Protein AF-A0A1Y0Y2P5-F1 (afdb_monomer_lite)

Organism: NCBI:txid481145

pLDDT: mean 78.26, std 21.77, range [33.59, 98.31]

Structure (mmCIF, N/CA/C/O backbone):
data_AF-A0A1Y0Y2P5-F1
#
_entry.id   AF-A0A1Y0Y2P5-F1
#
loop_
_atom_site.group_PDB
_atom_site.id
_atom_site.type_symbol
_atom_site.label_atom_id
_atom_site.label_alt_id
_atom_site.label_comp_id
_atom_site.label_asym_id
_atom_site.label_entity_id
_atom_site.label_seq_id
_atom_site.pdbx_PDB_ins_code
_atom_site.Cartn_x
_atom_site.Cartn_y
_atom_site.Cartn_z
_atom_site.occupancy
_atom_site.B_iso_or_equiv
_atom_site.auth_seq_id
_atom_site.auth_comp_id
_atom_site.auth_asym_id
_atom_site.auth_atom_id
_atom_site.pdbx_PDB_model_num
ATOM 1 N N . MET A 1 1 ? 16.127 -30.649 -9.682 1.00 45.31 1 MET A N 1
ATOM 2 C CA . MET A 1 1 ? 16.131 -30.611 -8.204 1.00 45.31 1 MET A CA 1
ATOM 3 C C . MET A 1 1 ? 16.752 -29.286 -7.788 1.00 45.31 1 MET A C 1
ATOM 5 O O . MET A 1 1 ? 17.938 -29.108 -8.027 1.00 45.31 1 MET A O 1
ATOM 9 N N . LYS A 1 2 ? 15.963 -28.328 -7.295 1.00 40.22 2 LYS A N 1
ATOM 10 C CA . LYS A 1 2 ? 16.453 -27.094 -6.659 1.00 40.22 2 LYS A CA 1
ATOM 11 C C . LYS A 1 2 ? 15.499 -26.732 -5.521 1.00 40.22 2 LYS A C 1
ATOM 13 O O . LYS A 1 2 ? 14.317 -27.053 -5.591 1.00 40.22 2 LYS A O 1
ATOM 18 N N . TYR A 1 3 ? 16.087 -26.233 -4.444 1.00 33.59 3 TYR A N 1
ATOM 19 C CA . TYR A 1 3 ? 15.588 -26.335 -3.078 1.00 33.59 3 TYR A CA 1
ATOM 20 C C . TYR A 1 3 ? 14.750 -25.122 -2.671 1.00 33.59 3 TYR A C 1
ATOM 22 O O . TYR A 1 3 ? 15.024 -24.007 -3.100 1.00 33.59 3 TYR A O 1
ATOM 30 N N . ILE A 1 4 ? 13.767 -25.376 -1.807 1.00 45.28 4 ILE A N 1
ATOM 31 C CA . ILE A 1 4 ? 12.933 -24.388 -1.120 1.00 45.28 4 ILE A CA 1
ATOM 32 C C . ILE A 1 4 ? 13.432 -24.313 0.326 1.00 45.28 4 ILE A C 1
ATOM 34 O O . ILE A 1 4 ? 13.598 -25.356 0.962 1.00 45.28 4 ILE A O 1
ATOM 38 N N . THR A 1 5 ? 13.612 -23.108 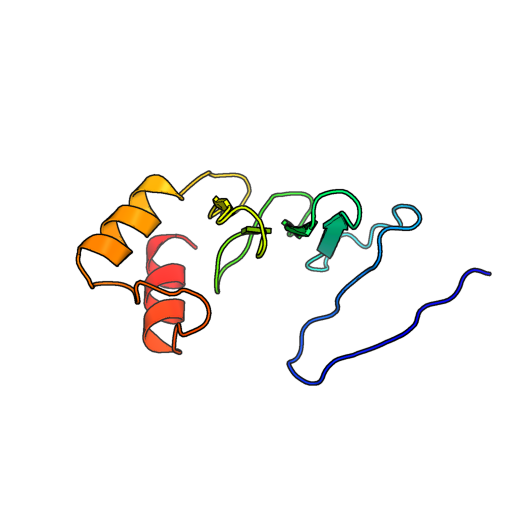0.868 1.00 41.16 5 THR A N 1
ATOM 39 C CA . THR A 1 5 ? 13.751 -22.906 2.321 1.00 41.16 5 THR A CA 1
ATOM 40 C C . THR A 1 5 ? 12.629 -21.994 2.808 1.00 41.16 5 THR A C 1
ATOM 42 O O . THR A 1 5 ? 12.331 -20.980 2.188 1.00 41.16 5 THR A O 1
ATOM 45 N N . SER A 1 6 ? 11.936 -22.432 3.859 1.00 46.19 6 SER A N 1
ATOM 46 C CA . SER A 1 6 ? 10.525 -22.143 4.124 1.00 46.19 6 SER A CA 1
ATOM 47 C C . SER A 1 6 ? 10.255 -21.100 5.225 1.00 46.19 6 SER A C 1
ATOM 49 O O . SER A 1 6 ? 11.012 -21.037 6.187 1.00 46.19 6 SER A O 1
ATOM 51 N N . ILE A 1 7 ? 9.064 -20.485 5.135 1.00 49.22 7 ILE A N 1
ATOM 52 C CA . ILE A 1 7 ? 8.080 -20.132 6.193 1.00 49.22 7 ILE A CA 1
ATOM 53 C C . ILE A 1 7 ? 8.438 -19.055 7.241 1.00 49.22 7 ILE A C 1
ATOM 55 O O . ILE A 1 7 ? 9.378 -19.187 8.022 1.00 49.22 7 ILE A O 1
ATOM 59 N N . LYS A 1 8 ? 7.527 -18.071 7.381 1.00 43.22 8 LYS A N 1
ATOM 60 C CA . LYS A 1 8 ? 7.184 -17.443 8.673 1.00 43.22 8 LYS A CA 1
ATOM 61 C C . LYS A 1 8 ? 5.656 -17.425 8.890 1.00 43.22 8 LYS A C 1
ATOM 63 O O . LYS A 1 8 ? 4.896 -17.153 7.967 1.00 43.22 8 LYS A O 1
ATOM 68 N N . ASP A 1 9 ? 5.239 -17.736 10.120 1.00 43.81 9 ASP A N 1
ATOM 69 C CA . ASP A 1 9 ? 3.875 -18.009 10.627 1.00 43.81 9 ASP A CA 1
ATOM 70 C C . ASP A 1 9 ? 2.847 -16.855 10.523 1.00 43.81 9 ASP A C 1
ATOM 72 O O . ASP A 1 9 ? 2.352 -16.348 11.531 1.00 43.81 9 ASP A O 1
ATOM 76 N N . ASN A 1 10 ? 2.467 -16.417 9.322 1.00 46.12 10 ASN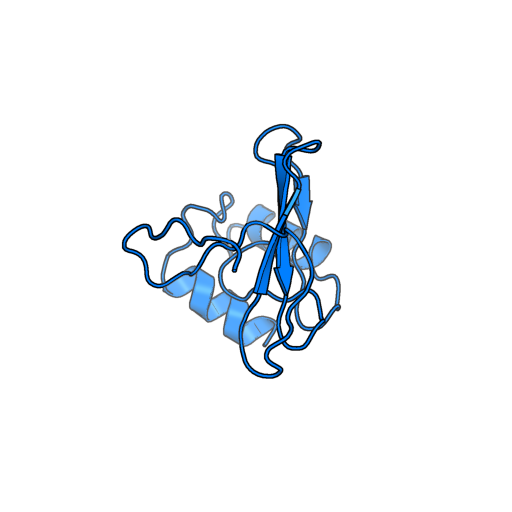 A N 1
ATOM 77 C CA . ASN A 1 10 ? 1.327 -15.494 9.162 1.00 46.12 10 ASN A CA 1
ATOM 78 C C . ASN A 1 10 ? 0.417 -15.787 7.957 1.00 46.12 10 ASN A C 1
ATOM 80 O O . ASN A 1 10 ? -0.422 -14.958 7.611 1.00 46.12 10 ASN A O 1
ATOM 84 N N . GLY A 1 11 ? 0.544 -16.967 7.342 1.00 41.66 11 GLY A N 1
ATOM 85 C CA . GLY A 1 11 ? -0.303 -17.382 6.220 1.00 41.66 11 GLY A CA 1
ATOM 86 C C . GLY A 1 11 ? 0.123 -16.841 4.851 1.00 41.66 11 GLY A C 1
ATOM 87 O O . GLY A 1 11 ? -0.630 -17.000 3.896 1.00 41.66 11 GLY A O 1
ATOM 88 N N . TYR A 1 12 ? 1.314 -16.245 4.729 1.00 45.34 12 TYR A N 1
ATOM 89 C CA . TYR A 1 12 ? 1.871 -15.807 3.447 1.00 45.34 12 TYR A CA 1
ATOM 90 C C . TYR A 1 12 ? 3.115 -16.625 3.061 1.00 45.34 12 TYR A C 1
ATOM 92 O O . TYR A 1 12 ? 4.050 -16.769 3.849 1.00 45.34 12 TYR A O 1
ATOM 100 N N . LEU A 1 13 ? 3.130 -17.146 1.829 1.00 41.84 13 LEU A N 1
ATOM 101 C CA . LEU A 1 13 ? 4.288 -17.797 1.209 1.00 41.84 13 LEU A CA 1
ATOM 102 C C . LEU A 1 13 ? 5.164 -16.735 0.535 1.00 41.84 13 LEU A C 1
ATOM 104 O O . LEU A 1 13 ? 4.737 -16.102 -0.425 1.00 41.84 13 LEU A O 1
ATOM 108 N N . SER A 1 14 ? 6.387 -16.532 1.025 1.00 41.12 14 SER A N 1
ATOM 109 C CA . SER A 1 14 ? 7.417 -15.760 0.321 1.00 41.12 14 SER A CA 1
ATOM 110 C C . SER A 1 14 ? 8.202 -16.675 -0.618 1.00 41.12 14 SER A C 1
ATOM 112 O O . SER A 1 14 ? 8.754 -17.674 -0.152 1.00 41.12 14 SER A O 1
ATOM 114 N N . TYR A 1 15 ? 8.295 -16.325 -1.903 1.00 43.72 15 TYR A N 1
ATOM 115 C CA . TYR A 1 15 ? 9.126 -17.031 -2.878 1.00 43.72 15 TYR A CA 1
ATOM 116 C C . TYR A 1 15 ? 10.399 -16.227 -3.179 1.00 43.72 15 TYR A C 1
ATOM 118 O O . TYR A 1 15 ? 10.346 -15.024 -3.439 1.00 43.72 15 TYR A O 1
ATOM 126 N N . GLU A 1 16 ? 11.552 -16.896 -3.173 1.00 44.62 16 GLU A N 1
ATOM 127 C CA . GLU A 1 16 ? 12.742 -16.410 -3.871 1.00 44.62 16 GLU A CA 1
ATOM 128 C C . GLU A 1 16 ? 12.564 -16.750 -5.354 1.00 44.62 16 GLU A C 1
ATOM 130 O O . GLU A 1 16 ? 12.421 -17.923 -5.704 1.00 44.62 16 GLU A O 1
ATOM 135 N N . ILE A 1 17 ? 12.557 -15.753 -6.243 1.00 42.31 17 ILE A N 1
ATOM 136 C CA . ILE A 1 17 ? 12.577 -16.043 -7.680 1.00 42.31 17 ILE A CA 1
ATOM 137 C C . ILE A 1 17 ? 13.983 -16.511 -8.043 1.00 42.31 17 ILE A C 1
ATOM 139 O O . ILE A 1 17 ? 14.881 -15.713 -8.304 1.00 42.31 17 ILE A O 1
ATOM 143 N N . VAL A 1 18 ? 14.145 -17.830 -8.094 1.00 41.03 18 VAL A N 1
ATOM 144 C CA . VAL A 1 18 ? 15.119 -18.494 -8.955 1.00 41.03 18 VAL A CA 1
ATOM 145 C C . VAL A 1 18 ? 14.312 -19.323 -9.945 1.00 41.03 18 VAL A C 1
ATOM 147 O O . VAL A 1 18 ? 13.996 -20.481 -9.699 1.00 41.03 18 VAL A O 1
ATOM 150 N N . ASP A 1 19 ? 13.997 -18.676 -11.062 1.00 39.09 19 ASP A N 1
ATOM 151 C CA . ASP A 1 19 ? 13.270 -19.201 -12.218 1.00 39.09 19 ASP A CA 1
ATOM 152 C C . ASP A 1 19 ? 11.763 -19.450 -12.019 1.00 39.09 19 ASP A C 1
ATOM 154 O O . ASP A 1 19 ? 11.300 -20.176 -11.138 1.00 39.09 19 ASP A O 1
ATOM 158 N N . SER A 1 20 ? 10.981 -18.795 -12.872 1.00 49.97 20 SER A N 1
ATOM 159 C CA . SER A 1 20 ? 9.523 -18.765 -12.844 1.00 49.97 20 SER A CA 1
ATOM 160 C C . SER A 1 20 ? 8.923 -20.147 -13.117 1.00 49.97 20 SER A C 1
ATOM 162 O O . SER A 1 20 ? 8.937 -20.617 -14.254 1.00 49.97 20 SER A O 1
ATOM 164 N N . SER A 1 21 ? 8.330 -20.772 -12.101 1.00 40.22 21 SER A N 1
ATOM 165 C CA . SER A 1 21 ? 7.360 -21.856 -12.287 1.00 40.22 21 SER A CA 1
ATOM 166 C C . SER A 1 21 ? 6.003 -21.369 -11.789 1.00 40.22 21 SER A C 1
ATOM 168 O O . SER A 1 21 ? 5.752 -21.260 -10.594 1.00 40.22 21 SER A O 1
ATOM 170 N N . PHE A 1 22 ? 5.173 -20.975 -12.753 1.00 49.31 22 PHE A N 1
ATOM 171 C CA . PHE A 1 22 ? 3.831 -20.445 -12.555 1.00 49.31 22 PHE A CA 1
ATOM 172 C C . 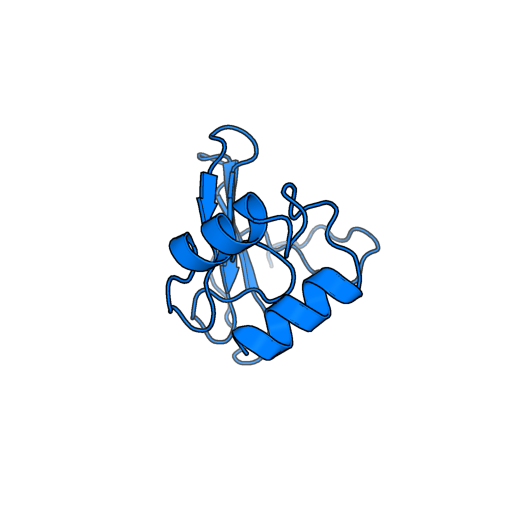PHE A 1 22 ? 2.850 -21.569 -12.199 1.00 49.31 22 PHE A C 1
ATOM 174 O O . PHE A 1 22 ? 2.779 -22.576 -12.901 1.00 49.31 22 PHE A O 1
ATOM 181 N N . SER A 1 23 ? 2.088 -21.368 -11.125 1.00 45.59 23 SER A N 1
ATOM 182 C CA . SER A 1 23 ? 0.789 -22.004 -10.904 1.00 45.59 23 SER A CA 1
ATOM 183 C C . SER A 1 23 ? -0.258 -20.899 -11.031 1.00 45.59 23 SER A C 1
ATOM 185 O O . SER A 1 23 ? -0.143 -19.875 -10.355 1.00 45.59 23 SER A O 1
ATOM 187 N N . ASP A 1 24 ? -1.225 -21.077 -11.932 1.00 46.22 24 ASP A N 1
ATOM 188 C CA . ASP A 1 24 ? -2.134 -20.027 -12.426 1.00 46.22 24 ASP A CA 1
ATOM 189 C C . ASP A 1 24 ? -3.105 -19.450 -11.371 1.00 46.22 24 ASP A C 1
ATOM 191 O O . ASP A 1 24 ? -3.753 -18.437 -11.633 1.00 46.22 24 ASP A O 1
ATOM 195 N N . ASP A 1 25 ? -3.178 -20.038 -10.172 1.00 47.34 25 ASP A N 1
ATOM 196 C CA . ASP A 1 25 ? -4.196 -19.721 -9.157 1.00 47.34 25 ASP A CA 1
ATOM 197 C C . ASP A 1 25 ? -3.649 -19.156 -7.828 1.00 47.34 25 ASP A C 1
ATOM 199 O O . ASP A 1 25 ? -4.422 -18.882 -6.903 1.00 47.34 25 ASP A O 1
ATOM 203 N N . GLU A 1 26 ? -2.336 -18.934 -7.698 1.00 54.41 26 GLU A N 1
ATOM 204 C CA . GLU A 1 26 ? -1.727 -18.511 -6.428 1.00 54.41 26 GLU A CA 1
ATOM 205 C C . GLU A 1 26 ? -1.186 -17.071 -6.454 1.00 54.41 26 GLU A C 1
ATOM 207 O O . GLU A 1 26 ? -0.652 -16.575 -7.445 1.00 54.41 26 GLU A O 1
ATOM 212 N N . CYS A 1 27 ? -1.356 -16.360 -5.332 1.00 57.25 27 CYS A N 1
ATOM 213 C CA . CYS A 1 27 ? -0.761 -15.041 -5.123 1.00 57.25 27 CYS A CA 1
ATOM 214 C C . CYS A 1 27 ? 0.764 -15.202 -5.036 1.00 57.25 27 CYS A C 1
ATOM 216 O O . CYS A 1 27 ? 1.273 -15.793 -4.083 1.00 57.25 27 CYS A O 1
ATOM 218 N N . CYS A 1 28 ? 1.489 -14.682 -6.022 1.00 65.44 28 CYS A N 1
ATOM 219 C CA . CYS A 1 28 ? 2.940 -14.779 -6.094 1.00 65.44 28 CYS A CA 1
ATOM 220 C C . CYS A 1 28 ? 3.585 -13.550 -5.446 1.00 65.44 28 CYS A C 1
ATOM 222 O O . CYS A 1 28 ? 3.261 -12.407 -5.789 1.00 65.44 28 CYS A O 1
ATOM 224 N N . ILE A 1 29 ? 4.539 -13.793 -4.547 1.00 69.06 29 ILE A N 1
ATOM 225 C CA . ILE A 1 29 ? 5.443 -12.772 -4.010 1.00 69.06 29 ILE A CA 1
ATOM 226 C C . ILE A 1 29 ? 6.772 -12.870 -4.756 1.00 69.06 29 ILE A C 1
ATOM 228 O O . ILE A 1 29 ? 7.376 -13.937 -4.809 1.00 69.06 29 ILE A O 1
ATOM 232 N N . CYS A 1 30 ? 7.236 -11.748 -5.286 1.00 68.56 30 CYS A N 1
ATOM 233 C CA . CYS A 1 30 ? 8.515 -11.588 -5.959 1.00 68.56 30 CYS A CA 1
ATOM 234 C C . CYS A 1 30 ? 9.407 -10.685 -5.094 1.00 68.56 30 CYS A C 1
ATOM 236 O O . CYS A 1 30 ? 9.018 -9.556 -4.799 1.00 68.56 30 CYS A O 1
ATOM 238 N N . TYR A 1 31 ? 10.598 -11.140 -4.701 1.00 65.12 31 TYR A N 1
ATOM 239 C CA . TYR A 1 31 ? 11.581 -10.310 -3.993 1.00 65.12 31 TYR A CA 1
ATOM 240 C C . TYR A 1 31 ? 12.826 -10.089 -4.854 1.00 65.12 31 TYR A C 1
ATOM 242 O O . TYR A 1 31 ? 13.473 -11.048 -5.280 1.00 65.12 31 TYR A O 1
ATOM 250 N N . HIS A 1 32 ? 13.179 -8.827 -5.092 1.00 64.50 32 HIS A N 1
ATOM 251 C CA . HIS A 1 32 ? 14.385 -8.437 -5.815 1.00 64.50 32 HIS A CA 1
ATOM 252 C C . HIS A 1 32 ? 15.479 -8.049 -4.820 1.00 64.50 32 HIS A C 1
ATOM 254 O O . HIS A 1 32 ? 15.548 -6.913 -4.357 1.00 64.50 32 HIS A O 1
ATOM 260 N N . LYS A 1 33 ? 16.356 -9.009 -4.504 1.00 56.62 33 LYS A N 1
ATOM 261 C CA . LYS A 1 33 ? 17.435 -8.848 -3.514 1.00 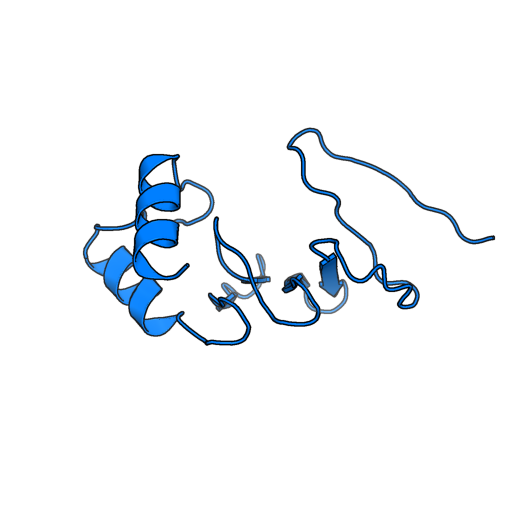56.62 33 LYS A CA 1
ATOM 262 C C . LYS A 1 33 ? 18.411 -7.715 -3.840 1.00 56.62 33 LYS A C 1
ATOM 264 O O . LYS A 1 33 ? 18.925 -7.090 -2.923 1.00 56.62 33 LYS A O 1
ATOM 269 N N . GLU A 1 34 ? 18.665 -7.450 -5.119 1.00 63.56 34 GLU A N 1
ATOM 270 C CA . GLU A 1 34 ? 19.583 -6.381 -5.540 1.00 63.56 34 GLU A CA 1
ATOM 271 C C . GLU A 1 34 ? 19.017 -4.975 -5.303 1.00 63.56 34 GLU A C 1
ATOM 273 O O . GLU A 1 34 ? 19.791 -4.038 -5.144 1.00 63.56 34 GLU A O 1
ATOM 278 N N . SER A 1 35 ? 17.689 -4.826 -5.252 1.00 68.31 35 SER A N 1
ATOM 279 C CA . SER A 1 35 ? 17.022 -3.531 -5.075 1.00 68.31 35 SER A CA 1
ATOM 280 C C . SER A 1 35 ? 16.256 -3.399 -3.756 1.00 68.31 35 SER A C 1
ATOM 282 O O . SER A 1 35 ? 15.651 -2.362 -3.520 1.00 68.31 35 SER A O 1
ATOM 284 N N . GLY A 1 36 ? 16.188 -4.450 -2.933 1.00 80.69 36 GLY A N 1
ATOM 285 C CA . GLY A 1 36 ? 15.367 -4.462 -1.713 1.00 80.69 36 GLY A CA 1
ATOM 286 C C . GLY A 1 36 ? 13.854 -4.361 -1.973 1.00 80.69 36 GLY A C 1
ATOM 287 O O . GLY A 1 36 ? 13.070 -4.182 -1.042 1.00 80.69 36 GLY A O 1
ATOM 288 N N . VAL A 1 37 ? 13.417 -4.491 -3.231 1.00 86.56 37 VAL A N 1
ATOM 289 C CA . VAL A 1 37 ? 12.016 -4.297 -3.625 1.00 86.56 37 VAL A CA 1
ATOM 290 C C . VAL A 1 37 ? 11.251 -5.609 -3.511 1.00 86.56 37 VAL A C 1
ATOM 292 O O . VAL A 1 37 ? 11.624 -6.624 -4.101 1.00 86.56 37 VAL A O 1
ATOM 295 N N . THR A 1 38 ? 10.123 -5.562 -2.812 1.00 86.38 38 THR A N 1
ATOM 296 C CA . THR A 1 38 ? 9.135 -6.641 -2.771 1.00 86.38 38 THR A CA 1
ATOM 297 C C . THR A 1 38 ? 7.946 -6.287 -3.656 1.00 86.38 38 THR A C 1
ATOM 299 O O . THR A 1 38 ? 7.407 -5.185 -3.557 1.00 86.38 38 THR A O 1
ATOM 302 N N . GLN A 1 39 ? 7.498 -7.229 -4.485 1.00 87.69 39 GLN A N 1
ATOM 303 C CA . GLN A 1 39 ? 6.325 -7.105 -5.348 1.00 87.69 39 GLN A CA 1
ATOM 304 C C . GLN A 1 39 ? 5.350 -8.271 -5.135 1.00 87.69 39 GLN A C 1
ATOM 306 O O . GLN A 1 39 ? 5.750 -9.422 -5.024 1.00 87.69 39 GLN A O 1
ATOM 311 N N . TYR A 1 40 ? 4.054 -7.976 -5.127 1.00 86.81 40 TYR A N 1
ATOM 312 C CA . TYR A 1 40 ? 2.954 -8.922 -4.984 1.00 86.81 40 TYR A CA 1
ATOM 313 C C . TYR A 1 40 ? 2.110 -8.920 -6.252 1.00 86.81 40 TYR A C 1
ATOM 315 O O . TYR A 1 40 ? 1.766 -7.864 -6.801 1.00 86.81 40 TYR A O 1
ATOM 323 N N . SER A 1 41 ? 1.758 -10.115 -6.707 1.00 83.38 41 SER A N 1
ATOM 324 C CA . SER A 1 41 ? 0.947 -10.311 -7.900 1.00 83.38 41 SER A CA 1
ATOM 325 C C . SER A 1 41 ? -0.087 -11.412 -7.708 1.00 83.38 41 SER A C 1
ATOM 327 O O . SER A 1 41 ? 0.136 -12.371 -6.977 1.00 83.38 41 SER A O 1
ATOM 329 N N . LYS A 1 42 ? -1.224 -11.274 -8.385 1.00 83.44 42 LYS A N 1
ATOM 330 C CA . LYS A 1 42 ? -2.284 -12.280 -8.474 1.00 83.44 42 LYS A CA 1
ATOM 331 C C . LYS A 1 42 ? -2.644 -12.436 -9.944 1.00 83.44 42 LYS A C 1
ATOM 333 O O . LYS A 1 42 ? -2.893 -11.428 -10.607 1.00 83.44 42 LYS A O 1
ATOM 338 N N . ASN A 1 43 ? -2.655 -13.666 -10.452 1.00 81.94 43 ASN A N 1
ATOM 339 C CA . ASN A 1 43 ? -2.943 -13.974 -11.858 1.00 81.94 43 ASN A CA 1
ATOM 340 C C . ASN A 1 43 ? -2.089 -13.114 -12.811 1.00 81.94 43 ASN A C 1
ATOM 342 O O . ASN A 1 43 ? -2.608 -12.473 -13.724 1.00 81.94 43 ASN A O 1
ATOM 346 N N . HIS A 1 44 ? -0.782 -13.031 -12.533 1.00 81.88 44 HIS A N 1
ATOM 347 C CA . HIS A 1 44 ? 0.207 -12.226 -13.269 1.00 81.88 44 HIS A CA 1
ATOM 348 C C . HIS A 1 44 ? 0.007 -10.702 -13.256 1.00 81.88 44 HIS A C 1
ATOM 350 O O . HIS A 1 44 ? 0.780 -9.987 -13.890 1.00 81.88 44 HIS A O 1
ATOM 356 N N . LYS A 1 45 ? -0.974 -10.185 -12.512 1.00 85.38 45 LYS A N 1
ATOM 357 C CA . LYS A 1 45 ? -1.214 -8.746 -12.360 1.00 85.38 45 LYS A CA 1
ATOM 358 C C . LYS A 1 45 ? -0.726 -8.262 -11.007 1.00 85.38 45 LYS A C 1
ATOM 360 O O . LYS A 1 45 ? -0.900 -8.963 -10.008 1.00 85.38 45 LYS A O 1
ATOM 365 N N . ARG A 1 46 ? -0.181 -7.045 -10.918 1.00 88.88 46 ARG A N 1
ATOM 366 C CA . ARG A 1 46 ? 0.142 -6.432 -9.615 1.00 88.88 46 ARG A CA 1
ATOM 367 C C . ARG A 1 46 ? -1.140 -6.285 -8.808 1.00 88.88 46 ARG A C 1
ATOM 369 O O . ARG A 1 46 ? -2.102 -5.662 -9.262 1.00 88.88 46 ARG A O 1
ATOM 376 N N . HIS A 1 47 ? -1.168 -6.892 -7.629 1.00 90.00 47 HIS A N 1
ATOM 377 C CA . HIS A 1 47 ? -2.384 -6.964 -6.834 1.00 90.00 47 HIS A CA 1
ATOM 378 C C . HIS A 1 47 ? -2.052 -7.255 -5.376 1.00 90.00 47 HIS A C 1
ATOM 380 O O . HIS A 1 47 ? -1.400 -8.254 -5.073 1.00 90.00 47 HIS A O 1
ATOM 386 N N . ARG A 1 48 ? -2.555 -6.416 -4.468 1.00 93.19 48 ARG A N 1
ATOM 387 C CA . ARG A 1 48 ? -2.549 -6.698 -3.031 1.00 93.19 48 ARG A CA 1
ATOM 388 C C . ARG A 1 48 ? -3.660 -5.932 -2.317 1.00 93.19 48 ARG A C 1
ATOM 390 O O . ARG A 1 48 ? -3.880 -4.759 -2.587 1.00 93.19 48 ARG A O 1
ATOM 397 N N . VAL A 1 49 ? -4.365 -6.612 -1.410 1.00 92.44 49 VAL A N 1
ATOM 398 C CA . VAL A 1 49 ? -5.607 -6.114 -0.776 1.00 92.44 49 VAL A CA 1
ATOM 399 C C . VAL A 1 49 ? -5.449 -5.683 0.681 1.00 92.44 49 VAL A C 1
ATOM 401 O O . VAL A 1 49 ? -6.412 -5.252 1.309 1.00 92.44 49 VAL A O 1
ATOM 404 N N . ASP A 1 50 ? -4.261 -5.858 1.244 1.00 90.19 50 ASP A N 1
ATOM 405 C CA . ASP A 1 50 ? -3.936 -5.583 2.645 1.00 90.19 50 ASP A CA 1
ATOM 406 C C . ASP A 1 50 ? -2.708 -4.667 2.789 1.00 90.19 50 ASP A C 1
ATOM 408 O O . ASP A 1 50 ? -2.151 -4.532 3.874 1.00 90.19 50 ASP A O 1
ATOM 412 N N . GLY A 1 51 ? -2.278 -4.037 1.694 1.00 93.62 51 GLY A N 1
ATOM 413 C CA . GLY A 1 51 ? -1.085 -3.205 1.649 1.00 93.62 51 GLY A CA 1
ATOM 414 C C . GLY A 1 51 ? -0.649 -2.892 0.215 1.00 93.62 51 GLY A C 1
ATOM 415 O O . GLY A 1 51 ? -1.367 -3.211 -0.738 1.00 93.62 51 GLY A O 1
ATOM 416 N N . PRO A 1 52 ? 0.525 -2.268 0.039 1.00 95.81 52 PRO A N 1
ATOM 417 C CA . PRO A 1 52 ? 1.069 -1.961 -1.271 1.00 95.81 52 PRO A CA 1
ATOM 418 C C . PRO A 1 52 ? 1.455 -3.244 -1.996 1.00 95.81 52 PRO A C 1
ATOM 420 O O . PRO A 1 52 ? 2.035 -4.163 -1.411 1.00 95.81 52 PRO A O 1
ATOM 423 N N . ALA A 1 53 ? 1.169 -3.282 -3.293 1.00 94.44 53 ALA A N 1
ATOM 424 C CA . ALA A 1 53 ? 1.599 -4.374 -4.148 1.00 94.44 53 ALA A CA 1
ATOM 425 C C . ALA A 1 53 ? 3.096 -4.286 -4.465 1.00 94.44 53 ALA A C 1
ATOM 427 O O . ALA A 1 53 ? 3.674 -5.298 -4.824 1.00 94.44 53 ALA A O 1
ATOM 428 N N . ILE A 1 54 ? 3.728 -3.116 -4.338 1.00 93.00 54 ILE A N 1
ATOM 429 C CA . ILE A 1 54 ? 5.181 -2.953 -4.479 1.00 93.00 54 ILE A CA 1
ATOM 430 C C . ILE A 1 54 ? 5.687 -2.084 -3.333 1.00 93.00 54 ILE A C 1
ATOM 432 O O . ILE A 1 54 ? 5.156 -0.993 -3.129 1.00 93.00 54 ILE A O 1
ATOM 436 N N . PHE A 1 55 ? 6.713 -2.525 -2.608 1.00 93.81 55 PHE A N 1
ATOM 437 C CA . PHE A 1 55 ? 7.371 -1.682 -1.611 1.00 93.81 55 PHE A CA 1
ATOM 438 C C . PHE A 1 55 ? 8.868 -1.971 -1.462 1.00 93.81 55 PHE A C 1
ATOM 440 O O . PHE A 1 55 ? 9.317 -3.076 -1.760 1.00 93.81 55 PHE A O 1
ATOM 447 N N . SER A 1 56 ? 9.620 -0.977 -0.993 1.00 89.38 56 SER A N 1
ATOM 448 C CA . SER A 1 56 ? 11.011 -1.105 -0.540 1.00 89.38 56 SER A CA 1
ATOM 449 C C . SER A 1 56 ? 11.098 -0.548 0.876 1.00 89.38 56 SER A C 1
ATOM 451 O O . SER A 1 56 ? 10.569 0.534 1.137 1.00 89.38 56 SER A O 1
ATOM 453 N N . ASP A 1 57 ? 11.719 -1.295 1.790 1.00 82.25 57 ASP A N 1
ATOM 454 C CA . ASP A 1 57 ? 11.994 -0.802 3.146 1.00 82.25 57 ASP A CA 1
ATOM 455 C C . ASP A 1 57 ? 13.151 0.214 3.157 1.00 82.25 57 ASP A C 1
ATOM 457 O O . ASP A 1 57 ? 13.221 1.032 4.070 1.00 82.25 57 ASP A O 1
ATOM 461 N N . ASP A 1 58 ? 14.012 0.191 2.133 1.00 82.25 58 ASP A N 1
ATOM 462 C CA . ASP A 1 58 ? 15.204 1.040 2.042 1.00 82.25 58 ASP A CA 1
ATOM 463 C C . ASP A 1 58 ? 14.919 2.387 1.350 1.00 82.25 58 ASP A C 1
ATOM 465 O O . ASP A 1 58 ? 15.436 3.420 1.770 1.00 82.25 58 ASP A O 1
ATOM 469 N N . ASP A 1 59 ? 14.069 2.392 0.315 1.00 82.50 59 ASP A N 1
ATOM 470 C CA . ASP A 1 59 ? 13.838 3.561 -0.558 1.00 82.50 59 ASP A CA 1
ATOM 471 C C . ASP A 1 59 ? 12.498 4.282 -0.309 1.00 82.50 59 ASP A C 1
ATOM 473 O O . ASP A 1 59 ? 12.040 5.056 -1.153 1.00 82.50 59 ASP A O 1
ATOM 477 N N . ASP A 1 60 ? 11.805 3.981 0.797 1.00 85.44 60 ASP A N 1
ATOM 478 C CA . ASP A 1 60 ? 10.446 4.476 1.102 1.00 85.44 60 ASP A CA 1
ATOM 479 C C . ASP A 1 60 ? 9.429 4.272 -0.048 1.00 85.44 60 ASP A C 1
ATOM 481 O O . ASP A 1 60 ? 8.378 4.919 -0.134 1.00 85.44 60 ASP A O 1
ATOM 485 N N . LEU A 1 61 ? 9.713 3.330 -0.951 1.00 90.81 61 LEU A N 1
ATOM 486 C CA . LEU A 1 61 ? 8.850 3.016 -2.079 1.00 90.81 61 LEU A CA 1
ATOM 487 C C . LEU A 1 61 ? 7.604 2.296 -1.565 1.00 90.81 61 LEU A C 1
ATOM 489 O O . LEU A 1 61 ? 7.698 1.283 -0.875 1.00 90.81 61 LEU A O 1
ATOM 493 N N . CYS A 1 62 ? 6.425 2.784 -1.941 1.00 94.75 62 CYS A N 1
ATOM 494 C CA . CYS A 1 62 ? 5.151 2.198 -1.538 1.00 94.75 62 CYS A CA 1
ATOM 495 C C . CYS A 1 62 ? 4.092 2.458 -2.616 1.00 94.75 62 CYS A C 1
ATOM 497 O O . CYS A 1 62 ? 3.557 3.562 -2.723 1.00 94.75 62 CYS A O 1
ATOM 499 N N . LEU A 1 63 ? 3.804 1.450 -3.440 1.00 96.94 63 LEU A N 1
ATOM 500 C CA . LEU A 1 63 ? 2.857 1.545 -4.550 1.00 96.94 63 LEU A CA 1
ATOM 501 C C . LEU A 1 63 ? 1.714 0.540 -4.387 1.00 96.94 63 LEU A C 1
ATOM 503 O O . LEU A 1 63 ? 1.926 -0.663 -4.207 1.00 96.94 63 LEU A O 1
ATOM 507 N N . PHE A 1 64 ? 0.485 1.030 -4.512 1.00 97.31 64 PHE A N 1
ATOM 508 C CA . PHE A 1 64 ? -0.737 0.245 -4.362 1.00 97.31 64 PHE A CA 1
ATOM 509 C C . PHE A 1 64 ? -1.329 -0.093 -5.728 1.00 97.31 64 PHE A C 1
ATOM 511 O O . PHE A 1 64 ? -1.558 0.795 -6.555 1.00 97.31 64 PHE A O 1
ATOM 518 N N . PHE A 1 65 ? -1.609 -1.381 -5.936 1.00 96.62 65 PHE A N 1
ATOM 519 C CA . PHE A 1 65 ? -2.227 -1.890 -7.155 1.00 96.62 65 PHE A CA 1
ATOM 520 C C . PHE A 1 65 ? -3.310 -2.915 -6.841 1.00 96.62 65 PHE A C 1
ATOM 522 O O . PHE A 1 65 ? -3.123 -3.772 -5.974 1.00 96.62 65 PHE A O 1
ATOM 529 N N . ILE A 1 66 ? -4.390 -2.861 -7.617 1.00 95.12 66 ILE A N 1
ATOM 530 C CA . ILE A 1 66 ? -5.408 -3.908 -7.711 1.00 95.12 66 ILE A CA 1
ATOM 531 C C . ILE A 1 66 ? -5.582 -4.255 -9.184 1.00 95.12 66 ILE A C 1
ATOM 533 O O . ILE A 1 66 ? -5.976 -3.405 -9.973 1.00 95.12 66 ILE A O 1
ATOM 537 N N . GLU A 1 67 ? -5.252 -5.494 -9.554 1.00 93.50 67 GLU A N 1
ATOM 538 C CA . GLU A 1 67 ? -5.376 -5.990 -10.934 1.00 93.50 67 GLU A CA 1
ATOM 539 C C . GLU A 1 67 ? -4.677 -5.087 -11.969 1.00 93.50 67 GLU A C 1
ATOM 541 O O . GLU A 1 67 ? -5.239 -4.760 -13.009 1.00 93.50 67 GLU A O 1
ATOM 546 N N . ASP A 1 68 ? -3.441 -4.672 -11.669 1.00 94.81 68 ASP A N 1
ATOM 547 C CA . ASP A 1 68 ? -2.634 -3.709 -12.439 1.00 94.81 68 ASP A CA 1
ATOM 548 C C . ASP A 1 68 ? -3.150 -2.266 -12.502 1.00 94.81 68 ASP A C 1
ATOM 550 O O . ASP A 1 68 ? -2.457 -1.393 -13.038 1.00 94.81 68 ASP A O 1
ATOM 554 N N . HIS A 1 69 ? -4.282 -1.951 -11.875 1.00 96.88 69 HIS A N 1
ATOM 555 C CA . HIS A 1 69 ? -4.706 -0.568 -11.701 1.00 96.88 69 HIS A CA 1
ATOM 556 C C . HIS A 1 69 ? -3.906 0.098 -10.583 1.00 96.88 69 HIS A C 1
ATOM 558 O O . HIS A 1 69 ? -4.005 -0.279 -9.415 1.00 96.88 69 HIS A O 1
ATOM 564 N N . ASN A 1 70 ? -3.109 1.107 -10.946 1.00 97.75 70 ASN A N 1
ATOM 565 C CA . ASN A 1 70 ? -2.379 1.922 -9.981 1.00 97.75 70 ASN A CA 1
ATOM 566 C C . ASN A 1 70 ? -3.358 2.820 -9.213 1.00 97.75 70 ASN A C 1
ATOM 568 O O . ASN A 1 70 ? -3.883 3.788 -9.762 1.00 97.75 70 ASN A O 1
ATOM 572 N N . ILE A 1 71 ? -3.561 2.515 -7.936 1.00 98.31 71 ILE A N 1
ATOM 573 C CA . ILE A 1 71 ? -4.449 3.259 -7.031 1.00 98.31 71 ILE A CA 1
ATOM 574 C C . ILE A 1 71 ? -3.670 4.057 -5.977 1.00 98.31 71 ILE A C 1
ATOM 576 O O . ILE A 1 71 ? -4.268 4.626 -5.065 1.00 98.31 71 ILE A O 1
ATOM 580 N N . THR A 1 72 ? -2.339 4.133 -6.108 1.00 98.12 72 THR A N 1
ATOM 581 C CA . THR A 1 72 ? -1.427 4.741 -5.123 1.00 98.12 72 THR A CA 1
ATOM 582 C C . THR A 1 72 ? -1.872 6.138 -4.707 1.00 98.12 72 THR A C 1
ATOM 584 O O . THR A 1 72 ? -2.035 6.390 -3.520 1.00 98.12 72 THR A O 1
ATOM 587 N N . ALA A 1 73 ? -2.148 7.029 -5.664 1.00 98.12 73 ALA A N 1
ATOM 588 C CA . ALA A 1 73 ? -2.511 8.414 -5.359 1.00 98.12 73 ALA A CA 1
ATOM 589 C C . ALA A 1 73 ? -3.783 8.527 -4.497 1.00 98.12 73 ALA A C 1
ATOM 591 O O . ALA A 1 73 ? -3.832 9.325 -3.560 1.00 98.12 73 ALA A O 1
ATOM 592 N N . GLU A 1 74 ? -4.803 7.712 -4.780 1.00 98.31 74 GLU A N 1
ATOM 593 C CA . GLU A 1 74 ? -6.050 7.738 -4.013 1.00 98.31 74 GLU A CA 1
ATOM 594 C C . GLU A 1 74 ? -5.857 7.117 -2.625 1.00 98.31 74 GLU A C 1
ATOM 596 O O . GLU A 1 74 ? -6.328 7.676 -1.636 1.00 98.31 74 GLU A O 1
ATOM 601 N N . VAL A 1 75 ? -5.103 6.020 -2.513 1.00 97.81 75 VAL A N 1
ATOM 602 C CA . VAL A 1 75 ? -4.771 5.420 -1.211 1.00 97.81 75 VAL A CA 1
ATOM 603 C C . VAL A 1 75 ? -3.975 6.402 -0.350 1.00 97.81 75 VAL A C 1
ATOM 605 O O . VAL A 1 75 ? -4.348 6.642 0.798 1.00 97.81 75 VAL A O 1
ATOM 608 N N . THR A 1 76 ? -2.950 7.052 -0.907 1.00 97.25 76 THR A N 1
ATOM 609 C CA . THR A 1 76 ? -2.173 8.089 -0.213 1.00 97.25 76 THR A CA 1
ATOM 610 C C . THR A 1 76 ? -3.066 9.240 0.243 1.00 97.25 76 THR A C 1
ATOM 612 O O . THR A 1 76 ? -2.946 9.705 1.375 1.00 97.25 76 THR A O 1
ATOM 615 N N . ARG A 1 77 ? -4.025 9.672 -0.582 1.00 98.12 77 ARG A N 1
ATOM 616 C CA . ARG A 1 77 ? -4.998 10.701 -0.195 1.00 98.12 77 ARG A CA 1
ATOM 617 C C . ARG A 1 77 ? -5.880 10.253 0.974 1.00 98.12 77 ARG A C 1
ATOM 619 O O . ARG A 1 77 ? -6.165 11.053 1.863 1.00 98.12 77 ARG A O 1
ATOM 626 N N . LEU A 1 78 ? -6.329 8.999 0.987 1.00 98.00 78 LEU A N 1
ATOM 627 C CA . LEU A 1 78 ? -7.115 8.437 2.091 1.00 98.00 78 LEU A CA 1
ATOM 628 C C . LEU A 1 78 ? -6.293 8.345 3.384 1.00 98.00 78 LEU A C 1
ATOM 630 O O . LEU A 1 78 ? -6.820 8.664 4.451 1.00 98.00 78 LEU A O 1
ATOM 634 N N . MET A 1 79 ? -5.011 7.983 3.286 1.00 96.62 79 MET A N 1
ATOM 635 C CA . MET A 1 79 ? -4.066 7.995 4.408 1.00 96.62 79 MET A CA 1
ATOM 636 C C . MET A 1 79 ? -3.848 9.413 4.955 1.00 96.62 79 MET A C 1
ATOM 638 O O . MET A 1 79 ? -3.940 9.633 6.158 1.00 96.62 79 MET A O 1
ATOM 642 N N . GLN A 1 80 ? -3.637 10.402 4.081 1.00 97.25 80 GLN A N 1
ATOM 643 C CA . GLN A 1 80 ? -3.475 11.811 4.468 1.00 97.25 80 GLN A CA 1
ATOM 644 C C . GLN A 1 80 ? -4.722 12.388 5.149 1.00 97.25 80 GLN A C 1
ATOM 646 O O . GLN A 1 80 ? -4.616 13.233 6.032 1.00 97.25 80 GLN A O 1
ATOM 651 N N . LYS A 1 81 ? -5.911 11.921 4.756 1.00 97.62 81 LYS A N 1
ATOM 652 C CA . LYS A 1 81 ? -7.182 12.284 5.398 1.00 97.62 81 LYS A CA 1
ATOM 653 C C . LYS A 1 81 ? -7.445 11.541 6.712 1.00 97.62 81 LYS A C 1
ATOM 655 O O . LYS A 1 81 ? -8.456 11.820 7.350 1.00 97.62 81 LYS A O 1
ATOM 660 N N . GLY A 1 82 ? -6.600 10.579 7.091 1.00 96.38 82 GLY A N 1
ATOM 661 C CA . GLY A 1 82 ? -6.799 9.733 8.271 1.00 96.38 82 GLY A CA 1
ATOM 662 C C . GLY A 1 82 ? -7.955 8.736 8.143 1.00 96.38 82 GLY A C 1
ATOM 663 O O . GLY A 1 82 ? -8.430 8.221 9.151 1.00 96.38 82 GLY A O 1
ATOM 664 N N . ILE A 1 83 ? -8.435 8.477 6.920 1.00 97.12 83 ILE A N 1
ATOM 665 C CA . ILE A 1 83 ? -9.459 7.451 6.659 1.00 97.12 83 ILE A CA 1
ATOM 666 C C . ILE A 1 83 ? -8.831 6.057 6.738 1.00 97.12 83 ILE A C 1
ATOM 668 O O . ILE A 1 83 ? -9.444 5.137 7.272 1.00 97.12 83 ILE A O 1
ATOM 672 N N . LEU A 1 84 ? -7.610 5.927 6.213 1.00 97.75 84 LEU A N 1
ATOM 673 C CA . LEU A 1 84 ? -6.742 4.767 6.388 1.00 97.75 84 LEU A CA 1
ATOM 674 C C . LEU A 1 84 ? -5.573 5.154 7.297 1.00 97.75 84 LEU A C 1
ATOM 676 O O . LEU A 1 84 ? -5.147 6.311 7.301 1.00 97.7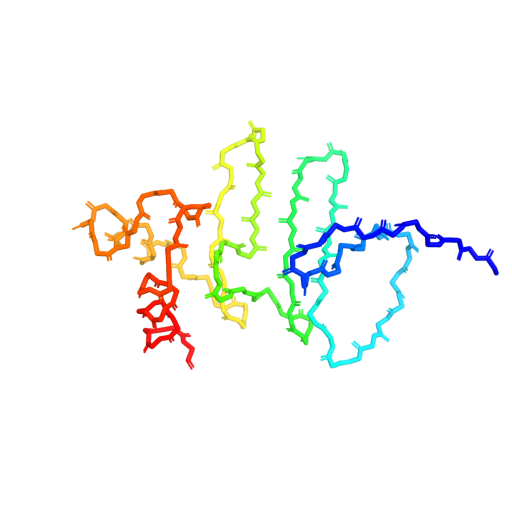5 84 LEU A O 1
ATOM 680 N N . GLY A 1 85 ? -5.025 4.185 8.031 1.00 96.75 85 GLY A N 1
ATOM 681 C CA . GLY A 1 85 ? -3.785 4.389 8.780 1.00 96.75 85 GLY A CA 1
ATOM 682 C C . GLY A 1 85 ? -2.645 4.849 7.863 1.00 96.75 85 GLY A C 1
ATOM 683 O O . GLY A 1 85 ? -2.486 4.328 6.761 1.00 96.75 85 GLY A O 1
ATOM 684 N N . SER A 1 86 ? -1.842 5.814 8.312 1.00 95.19 86 SER A N 1
ATOM 685 C CA . SER A 1 86 ? -0.714 6.356 7.538 1.00 95.19 86 SER A CA 1
ATOM 686 C C . SER A 1 86 ? 0.408 5.344 7.295 1.00 95.19 86 SER A C 1
ATOM 688 O O . SER A 1 86 ? 1.166 5.484 6.342 1.00 95.19 86 SER A O 1
ATOM 690 N N . ASP A 1 87 ? 0.499 4.319 8.142 1.00 94.94 87 ASP A N 1
ATOM 691 C CA . ASP A 1 87 ? 1.430 3.205 8.009 1.00 94.94 87 ASP A CA 1
ATOM 692 C C . ASP A 1 87 ? 0.643 1.929 7.707 1.00 94.94 87 ASP A C 1
ATOM 694 O O . ASP A 1 87 ? -0.033 1.370 8.578 1.00 94.94 87 ASP A O 1
ATOM 698 N N . TRP A 1 88 ? 0.727 1.469 6.459 1.00 94.38 88 TRP A N 1
ATOM 699 C CA . TRP A 1 88 ? 0.024 0.273 5.998 1.00 94.38 88 TRP A CA 1
ATOM 700 C C . TRP A 1 88 ? 0.438 -0.987 6.762 1.00 94.38 88 TRP A C 1
ATOM 702 O O . TRP A 1 88 ? -0.373 -1.897 6.916 1.00 94.38 88 TRP A O 1
ATOM 712 N N . ARG A 1 89 ? 1.658 -1.031 7.322 1.00 93.25 89 ARG A N 1
ATOM 713 C CA . ARG A 1 89 ? 2.137 -2.167 8.132 1.00 93.25 89 ARG A CA 1
ATOM 714 C C . ARG A 1 89 ? 1.349 -2.320 9.437 1.00 93.25 89 ARG A C 1
ATOM 716 O O . ARG A 1 89 ? 1.423 -3.359 10.084 1.00 93.25 89 ARG A O 1
ATOM 723 N N . LYS A 1 90 ? 0.596 -1.286 9.825 1.00 95.81 90 LYS A N 1
ATOM 724 C CA . LYS A 1 90 ? -0.242 -1.232 11.031 1.00 95.81 90 LYS A CA 1
ATOM 725 C C . LYS A 1 90 ? -1.738 -1.226 10.715 1.00 95.81 90 LYS A C 1
ATOM 727 O O . LYS A 1 90 ? -2.542 -1.011 11.623 1.00 95.81 90 LYS A O 1
ATOM 732 N N . TRP A 1 91 ? -2.124 -1.440 9.457 1.00 94.69 91 TRP A N 1
ATOM 733 C CA . TRP A 1 91 ? -3.531 -1.537 9.089 1.00 94.69 91 TRP A CA 1
ATOM 734 C C . TRP A 1 91 ? -4.209 -2.674 9.840 1.00 94.69 91 TRP A C 1
ATOM 736 O O . TRP A 1 91 ? -3.764 -3.821 9.838 1.00 94.69 91 TRP A O 1
ATOM 746 N N . ASN A 1 92 ? -5.312 -2.338 10.497 1.00 94.69 92 ASN A N 1
ATOM 747 C CA . ASN A 1 92 ? -6.130 -3.311 11.201 1.00 94.69 92 ASN A CA 1
ATOM 748 C C . ASN A 1 92 ? -7.237 -3.849 10.275 1.00 94.69 92 ASN A C 1
ATOM 750 O O . ASN A 1 92 ? -7.377 -3.457 9.115 1.00 94.69 92 ASN A O 1
ATOM 754 N N . LYS A 1 93 ? -8.082 -4.745 10.800 1.00 94.62 93 LYS A N 1
ATOM 755 C CA . LYS A 1 93 ? -9.186 -5.349 10.034 1.00 94.62 93 LYS A CA 1
ATOM 756 C C . LYS A 1 93 ? -10.141 -4.319 9.419 1.00 94.62 93 LYS A C 1
ATOM 758 O O . LYS A 1 93 ? -10.670 -4.578 8.345 1.00 94.62 93 LYS A O 1
ATOM 763 N N . LYS A 1 94 ? -10.371 -3.178 10.078 1.00 97.00 94 LYS A N 1
ATOM 764 C CA . LYS A 1 94 ? -11.241 -2.106 9.575 1.00 97.00 94 LYS A CA 1
ATOM 765 C C . LYS A 1 94 ? -10.602 -1.388 8.388 1.00 97.00 94 LYS A C 1
ATOM 767 O O . LYS A 1 94 ? -11.298 -1.154 7.407 1.00 97.00 94 LYS A O 1
ATOM 772 N N . ASP A 1 95 ? -9.306 -1.089 8.459 1.00 96.94 95 ASP A N 1
ATOM 773 C CA . ASP A 1 95 ? -8.571 -0.460 7.353 1.00 96.94 95 ASP A CA 1
ATOM 774 C C . ASP A 1 95 ? -8.575 -1.369 6.120 1.00 96.94 95 ASP A C 1
ATOM 776 O O . ASP A 1 95 ? -8.965 -0.950 5.031 1.00 96.94 95 ASP A O 1
ATOM 780 N N . ILE A 1 96 ? -8.244 -2.650 6.319 1.00 94.06 96 ILE A N 1
ATOM 781 C CA . ILE A 1 96 ? -8.249 -3.667 5.259 1.00 94.06 96 ILE A CA 1
ATOM 782 C C . ILE A 1 96 ? -9.657 -3.833 4.673 1.00 94.06 96 ILE A C 1
ATOM 784 O O . ILE A 1 96 ? -9.814 -3.927 3.458 1.00 94.06 96 ILE A O 1
ATOM 788 N N . LEU A 1 97 ? -10.697 -3.863 5.514 1.00 94.69 97 LEU A N 1
ATOM 789 C CA . LEU A 1 97 ? -12.080 -3.979 5.051 1.00 94.69 97 LEU A CA 1
ATOM 790 C C . LEU A 1 97 ? -12.500 -2.761 4.224 1.00 94.69 97 LEU A C 1
ATOM 792 O O . LEU A 1 97 ? -13.070 -2.936 3.151 1.00 94.69 97 LEU A O 1
ATOM 796 N N . TYR A 1 98 ? -12.196 -1.547 4.689 1.00 96.69 98 TYR A N 1
ATOM 797 C CA . TYR A 1 98 ? -12.484 -0.324 3.942 1.00 96.69 98 TYR A CA 1
ATOM 798 C C . TYR A 1 98 ? -11.761 -0.320 2.593 1.00 96.69 98 TYR A C 1
ATOM 800 O O . TYR A 1 98 ? -12.373 -0.030 1.566 1.00 96.69 98 TYR A O 1
ATOM 808 N N . PHE A 1 99 ? -10.474 -0.675 2.589 1.00 96.00 99 PHE A N 1
ATOM 809 C CA . PHE A 1 99 ? -9.673 -0.767 1.375 1.00 96.00 99 PHE A CA 1
ATOM 810 C C . PHE A 1 99 ? -10.302 -1.734 0.367 1.00 96.00 99 PHE A C 1
ATOM 812 O O . PHE A 1 99 ? -10.540 -1.351 -0.777 1.00 96.00 99 PHE A O 1
ATOM 819 N N . LYS A 1 100 ? -10.645 -2.951 0.809 1.00 94.56 100 LYS A N 1
ATOM 820 C CA . LYS A 1 100 ? -11.326 -3.950 -0.024 1.00 94.56 100 LYS A CA 1
ATOM 821 C C . LYS A 1 100 ? -12.640 -3.409 -0.575 1.00 94.56 100 LYS A C 1
ATOM 823 O O . LYS A 1 100 ? -12.791 -3.366 -1.779 1.00 94.56 100 LYS A O 1
ATOM 828 N N . MET A 1 101 ? -13.530 -2.893 0.274 1.00 96.19 101 MET A N 1
ATOM 829 C CA . MET A 1 101 ? -14.820 -2.343 -0.169 1.00 96.19 101 MET A CA 1
ATOM 830 C C . MET A 1 101 ? -14.698 -1.195 -1.182 1.00 96.19 101 MET A C 1
ATOM 832 O O . MET A 1 101 ? -15.644 -0.929 -1.919 1.00 96.19 101 MET A O 1
ATOM 836 N N . LYS A 1 102 ? -13.581 -0.459 -1.173 1.00 96.75 102 LYS A N 1
ATOM 837 C CA . LYS A 1 102 ? -13.378 0.701 -2.043 1.00 96.75 102 LYS A CA 1
ATOM 838 C C . LYS A 1 102 ? -12.749 0.342 -3.389 1.00 96.75 102 LYS A C 1
ATOM 840 O O . LYS A 1 102 ? -13.014 1.054 -4.358 1.00 96.75 102 LYS A O 1
ATOM 845 N N . PHE A 1 103 ? -11.904 -0.688 -3.432 1.00 94.88 103 PHE A N 1
ATOM 846 C CA . PHE A 1 103 ? -11.022 -0.961 -4.572 1.00 94.88 103 PHE A CA 1
ATOM 847 C C . PHE A 1 103 ? -11.108 -2.385 -5.138 1.00 94.88 103 PHE A C 1
ATOM 849 O O . PHE A 1 103 ? -10.510 -2.617 -6.184 1.00 94.88 103 PHE A O 1
ATOM 856 N N . VAL A 1 104 ? -11.807 -3.314 -4.477 1.00 88.38 104 VAL A N 1
ATOM 857 C CA . VAL A 1 104 ? -11.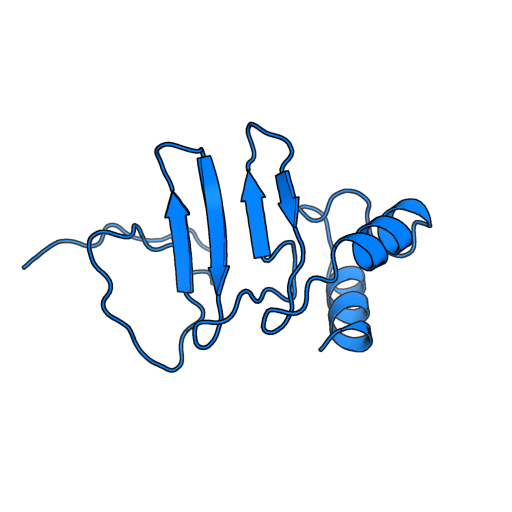961 -4.729 -4.868 1.00 88.38 104 VAL A CA 1
ATOM 858 C C . VAL A 1 104 ? -13.441 -5.059 -5.001 1.00 88.38 104 VAL A C 1
ATOM 860 O O . VAL A 1 104 ? -13.809 -5.618 -6.052 1.00 88.38 104 VAL A O 1
#

Radius of gyration: 14.52 Å; chains: 1; bounding box: 34×43×24 Å

Foldseek 3Di:
DDDDDDDDPDPDGADDPPDDDDDQADWYWYADPVQQKIAIDHSNFGDDLQAARIAHPVPRDGWHDHRNDTCRVVVCVCCVVVVAPVDSVPGDPNNSVVSVVVPD

Secondary structure (DSSP, 8-state):
--------SSS---B--SS----TTS-EEEEETTTTEEEEEETTEE--SSS-SEEESSS--EE-EETTEE-HHHHHHHHHTTSS-SSGGG--HHHHHHHHHHH-

Sequence (104 aa):
MKYITSIKDNGYLSYEIVDSSFSDDECCICYHKESGVTQYSKNHKRHRVDGPAIFSDDDDLCLFFIEDHNITAEVTRLMQKGILGSDWRKWNKKDILYFKMKFV